Protein AF-A0A2E7QNJ6-F1 (afdb_monomer)

pLDDT: mean 78.39, std 13.2, range [48.53, 96.75]

Sequence (69 aa):
MRIRRQKRRGLSLLEMVLVIAIIGILLSMMFPVFVKAYKKAKGLGRENPDNPDGPRIAPSSVGTELDND

Structure (mmCIF, N/CA/C/O backbone):
data_AF-A0A2E7QNJ6-F1
#
_entry.id   AF-A0A2E7QNJ6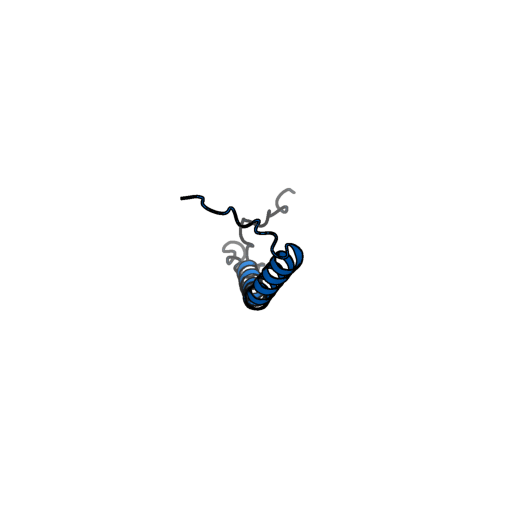-F1
#
loop_
_atom_site.group_PDB
_atom_site.id
_atom_site.type_symbol
_atom_site.label_atom_id
_atom_site.label_alt_id
_atom_site.label_comp_id
_atom_site.label_asym_id
_atom_site.label_entity_id
_atom_site.label_seq_id
_atom_site.pdbx_PDB_ins_code
_atom_site.Cartn_x
_atom_site.Cartn_y
_atom_site.Cartn_z
_atom_site.occupancy
_atom_site.B_iso_or_equiv
_atom_site.auth_seq_id
_atom_site.auth_comp_id
_atom_site.auth_asym_id
_atom_site.auth_atom_id
_atom_site.pdbx_PDB_model_num
ATOM 1 N N . MET A 1 1 ? -39.825 -18.330 24.715 1.00 51.34 1 MET A N 1
ATOM 2 C CA . MET A 1 1 ? -38.378 -18.008 24.689 1.00 51.34 1 MET A CA 1
ATOM 3 C C . MET A 1 1 ? -38.181 -16.698 23.926 1.00 51.34 1 MET A C 1
ATOM 5 O O .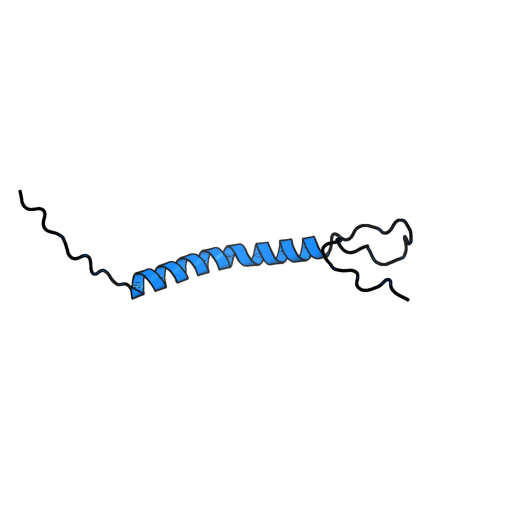 MET A 1 1 ? -38.465 -16.663 22.738 1.00 51.34 1 MET A O 1
ATOM 9 N N . ARG A 1 2 ? -37.817 -15.590 24.588 1.00 58.09 2 ARG A N 1
ATOM 10 C CA . ARG A 1 2 ? -37.622 -14.280 23.931 1.00 58.09 2 ARG A CA 1
ATOM 11 C C . ARG A 1 2 ? -36.128 -14.029 23.741 1.00 58.09 2 ARG A C 1
ATOM 13 O O . ARG A 1 2 ? -35.418 -13.778 24.710 1.00 58.09 2 ARG A O 1
ATOM 20 N N . ILE A 1 3 ? -35.664 -14.103 22.498 1.00 66.06 3 ILE A N 1
ATOM 21 C CA . ILE A 1 3 ? -34.284 -13.783 22.127 1.00 66.06 3 ILE A CA 1
ATOM 22 C C . ILE A 1 3 ? -34.128 -12.265 22.238 1.00 66.06 3 ILE A C 1
ATOM 24 O O . ILE A 1 3 ? -34.711 -11.506 21.462 1.00 66.06 3 ILE A O 1
ATOM 28 N N . ARG A 1 4 ? -33.379 -11.803 23.244 1.00 67.00 4 ARG A N 1
ATOM 29 C CA . ARG A 1 4 ? -33.042 -10.384 23.380 1.00 67.00 4 ARG A CA 1
ATOM 30 C C . ARG A 1 4 ? -32.150 -9.997 22.199 1.00 67.00 4 ARG A C 1
ATOM 32 O O . ARG A 1 4 ? -31.014 -10.452 22.112 1.00 67.00 4 ARG A O 1
ATOM 39 N N . ARG A 1 5 ? -32.646 -9.142 21.299 1.00 64.50 5 ARG A N 1
ATOM 40 C CA . ARG A 1 5 ? -31.809 -8.459 20.301 1.00 64.50 5 ARG A CA 1
ATOM 41 C C . ARG A 1 5 ? -30.859 -7.528 21.055 1.00 64.50 5 ARG A C 1
ATOM 43 O O . ARG A 1 5 ? -31.240 -6.418 21.420 1.00 64.50 5 ARG A O 1
ATOM 50 N N . GLN A 1 6 ? -29.641 -7.989 21.334 1.00 63.53 6 GLN A N 1
ATOM 51 C CA . GLN A 1 6 ? -28.562 -7.115 21.785 1.00 63.53 6 GLN A CA 1
ATOM 52 C C . GLN A 1 6 ? -28.343 -6.062 20.696 1.00 63.53 6 GLN A C 1
ATOM 54 O O . GLN A 1 6 ? -27.888 -6.380 19.598 1.00 63.53 6 GLN A O 1
ATOM 59 N N . LYS A 1 7 ? -28.698 -4.806 20.986 1.00 64.50 7 LYS A N 1
ATOM 60 C CA . LYS A 1 7 ? -28.288 -3.652 20.184 1.00 64.50 7 LYS A CA 1
ATOM 61 C C . LYS A 1 7 ? -26.759 -3.593 20.218 1.00 64.50 7 LYS A C 1
ATOM 63 O O . LYS A 1 7 ? -26.180 -3.014 21.131 1.00 64.50 7 LYS A O 1
ATOM 68 N N . ARG A 1 8 ? -26.110 -4.218 19.236 1.00 65.69 8 ARG A N 1
ATOM 69 C CA . ARG A 1 8 ? -24.678 -4.065 18.978 1.00 65.69 8 ARG A CA 1
ATOM 70 C C . ARG A 1 8 ? -24.456 -2.657 18.430 1.00 65.69 8 ARG A C 1
ATOM 72 O O . ARG A 1 8 ? -24.661 -2.407 17.250 1.00 65.69 8 ARG A O 1
ATOM 79 N N . ARG A 1 9 ? -24.099 -1.721 19.305 1.00 67.69 9 ARG A N 1
ATOM 80 C CA . ARG A 1 9 ? -23.472 -0.448 18.929 1.00 67.69 9 ARG A CA 1
ATOM 81 C C . ARG A 1 9 ? -22.050 -0.485 19.476 1.00 67.69 9 ARG A C 1
ATOM 83 O O . ARG A 1 9 ? -21.794 0.007 20.567 1.00 67.69 9 ARG A O 1
ATOM 90 N N . GLY A 1 10 ? -21.174 -1.182 18.756 1.00 65.75 10 GLY A N 1
ATOM 91 C CA . GLY A 1 10 ? -19.736 -1.211 19.007 1.00 65.75 10 GLY A CA 1
ATOM 92 C C . GLY A 1 10 ? -19.035 -0.220 18.077 1.00 65.75 10 GLY A C 1
ATOM 93 O O . GLY A 1 10 ? -19.317 -0.197 16.888 1.00 65.75 10 GLY A O 1
ATOM 94 N N . LEU A 1 11 ? -18.211 0.642 18.671 1.00 70.06 11 LEU A N 1
ATOM 95 C CA . LEU A 1 11 ? -17.202 1.564 18.121 1.00 70.06 11 LEU A CA 1
ATOM 96 C C . LEU A 1 11 ? -16.903 1.508 16.599 1.00 70.06 11 LEU A C 1
ATOM 98 O O . LEU A 1 11 ? -15.883 0.966 16.183 1.00 70.06 11 LEU A O 1
ATOM 102 N N . SER A 1 12 ? -17.704 2.212 15.791 1.00 78.56 12 SER A N 1
ATOM 103 C CA . SER A 1 12 ? -17.464 2.406 14.344 1.00 78.56 12 SER A CA 1
ATOM 104 C C . SER A 1 12 ? -16.082 2.999 14.017 1.00 78.56 12 SER A C 1
ATOM 106 O O . SER A 1 12 ? -15.469 2.619 13.023 1.00 78.56 12 SER A O 1
ATOM 108 N N . LEU A 1 13 ? -15.577 3.918 14.846 1.00 88.50 13 LEU A N 1
ATOM 109 C CA . LEU A 1 13 ? -14.301 4.595 14.597 1.00 88.50 13 LEU A CA 1
ATOM 110 C C . LEU A 1 13 ? -13.100 3.683 14.841 1.00 88.50 13 LEU A C 1
ATOM 112 O O . LEU A 1 13 ? -12.187 3.654 14.028 1.00 88.50 13 LEU A O 1
ATOM 116 N N . LEU A 1 14 ? -13.105 2.928 15.943 1.00 90.81 14 LEU A N 1
ATOM 117 C CA . LEU A 1 14 ? -12.005 2.021 16.270 1.00 90.81 14 LEU A CA 1
ATOM 118 C C . LEU A 1 14 ? -11.898 0.910 15.225 1.00 90.81 14 LEU A C 1
ATOM 120 O O . LEU A 1 14 ? -10.798 0.561 14.825 1.00 90.81 14 LEU A O 1
ATOM 124 N N . GLU A 1 15 ? -13.034 0.387 14.767 1.00 88.56 15 GLU A N 1
ATOM 125 C CA . GLU A 1 15 ? -13.076 -0.656 13.746 1.00 88.56 15 GLU A CA 1
ATOM 126 C C . GLU A 1 15 ? -12.491 -0.153 12.420 1.00 88.56 15 GLU A C 1
ATOM 128 O O . GLU A 1 15 ? -11.609 -0.796 11.856 1.00 88.56 15 GLU A O 1
ATOM 133 N N . MET A 1 16 ? -12.869 1.050 11.980 1.00 91.25 16 MET A N 1
ATOM 134 C CA . MET A 1 16 ? -12.292 1.653 10.774 1.00 91.25 16 MET A CA 1
ATOM 135 C C . MET A 1 16 ? -10.804 1.989 10.934 1.00 91.25 16 MET A C 1
ATOM 137 O O . MET A 1 16 ? -10.005 1.687 10.047 1.00 91.25 16 MET A O 1
ATOM 141 N N . VAL A 1 17 ? -10.402 2.560 12.073 1.00 94.25 17 VAL A N 1
ATOM 142 C CA . VAL A 1 17 ? -8.998 2.902 12.353 1.00 94.25 17 VAL A CA 1
ATOM 143 C C . VAL A 1 17 ? -8.127 1.650 12.439 1.00 94.25 17 VAL A C 1
ATOM 145 O O . VAL A 1 17 ? -7.042 1.623 11.864 1.00 94.25 17 VAL A O 1
ATOM 148 N N . LEU A 1 18 ? -8.597 0.595 13.104 1.00 94.19 18 LEU A N 1
ATOM 149 C CA . LEU A 1 18 ? -7.869 -0.664 13.233 1.00 94.19 18 LEU A CA 1
ATOM 150 C C . LEU A 1 18 ? -7.719 -1.363 11.878 1.00 94.19 18 LEU A C 1
ATOM 152 O O . LEU A 1 18 ? -6.645 -1.879 11.578 1.00 94.19 18 LEU A O 1
ATOM 156 N N . VAL A 1 19 ? -8.757 -1.343 11.038 1.00 94.19 19 VAL A N 1
ATOM 157 C CA . VAL A 1 19 ? -8.695 -1.898 9.677 1.00 94.19 19 VAL A CA 1
ATOM 158 C C . VAL A 1 19 ? -7.645 -1.169 8.844 1.00 94.19 19 VAL A C 1
ATOM 160 O O . VAL A 1 19 ? -6.783 -1.814 8.248 1.00 94.19 19 VAL A O 1
ATOM 163 N N . ILE A 1 20 ? -7.664 0.165 8.844 1.00 95.94 20 ILE A N 1
ATOM 164 C CA . ILE A 1 20 ? -6.672 0.961 8.111 1.00 95.94 20 ILE A CA 1
ATOM 165 C C . ILE A 1 20 ? -5.265 0.720 8.674 1.00 95.94 20 ILE A C 1
ATOM 167 O O . ILE A 1 20 ? -4.318 0.591 7.900 1.00 95.94 20 ILE A O 1
ATOM 171 N N . ALA A 1 21 ? -5.117 0.588 9.995 1.00 96.31 21 ALA A N 1
ATOM 172 C CA . ALA A 1 21 ? -3.837 0.280 10.625 1.00 96.31 21 ALA A CA 1
ATOM 173 C C . ALA A 1 21 ? -3.286 -1.085 10.177 1.00 96.31 21 ALA A C 1
ATOM 175 O O . ALA A 1 21 ? -2.124 -1.177 9.784 1.00 96.31 21 ALA A O 1
ATOM 176 N N . ILE A 1 22 ? -4.117 -2.133 10.166 1.00 96.31 22 ILE 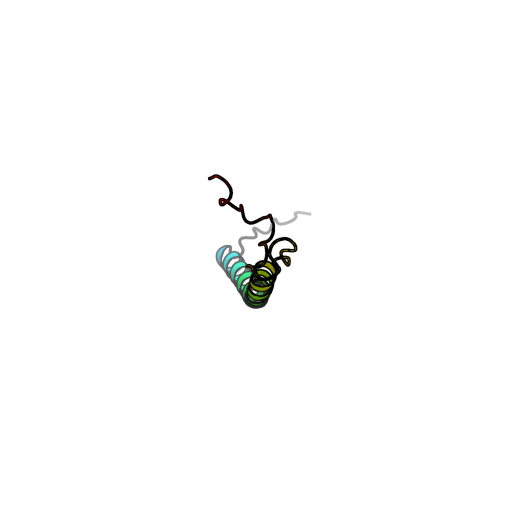A N 1
ATOM 177 C CA . ILE A 1 22 ? -3.713 -3.472 9.713 1.00 96.31 22 ILE A CA 1
ATOM 178 C C . ILE A 1 22 ? -3.346 -3.449 8.225 1.00 96.31 22 ILE A C 1
ATOM 180 O O . ILE A 1 22 ? -2.291 -3.961 7.848 1.00 96.31 22 ILE A O 1
ATOM 184 N N . ILE A 1 23 ? -4.166 -2.814 7.380 1.00 96.62 23 ILE A N 1
ATOM 185 C CA . ILE A 1 23 ? -3.875 -2.664 5.947 1.00 96.62 23 ILE A CA 1
ATOM 186 C C . ILE A 1 23 ? -2.554 -1.913 5.746 1.00 96.62 23 ILE A C 1
ATOM 188 O O . ILE A 1 23 ? -1.735 -2.339 4.938 1.00 96.62 23 ILE A O 1
ATOM 192 N N . GLY A 1 24 ? -2.306 -0.841 6.501 1.00 96.38 24 GLY A N 1
ATOM 193 C CA . GLY A 1 24 ? -1.061 -0.077 6.437 1.00 96.38 24 GLY A CA 1
ATOM 194 C C . GLY A 1 24 ? 0.174 -0.916 6.774 1.00 96.38 24 GLY A C 1
ATOM 195 O O . GLY A 1 24 ? 1.175 -0.838 6.063 1.00 96.38 24 GLY A O 1
ATOM 196 N N . ILE A 1 25 ? 0.093 -1.768 7.801 1.00 95.75 25 ILE A N 1
ATOM 197 C CA . ILE A 1 25 ? 1.179 -2.691 8.173 1.00 95.75 25 ILE A CA 1
ATOM 198 C C . ILE A 1 25 ? 1.443 -3.699 7.045 1.00 95.75 25 ILE A C 1
ATOM 200 O O . ILE A 1 25 ? 2.592 -3.887 6.640 1.00 95.75 25 ILE A O 1
ATOM 204 N N . LEU A 1 26 ? 0.388 -4.308 6.493 1.00 96.75 26 LEU A N 1
ATOM 205 C CA . LEU A 1 26 ? 0.509 -5.252 5.376 1.00 96.75 26 LEU A CA 1
ATOM 206 C C . LEU A 1 26 ? 1.112 -4.578 4.136 1.00 96.75 26 LEU A C 1
ATOM 208 O O . LEU A 1 26 ? 2.066 -5.089 3.546 1.00 96.75 26 LEU A O 1
ATOM 212 N N . LEU A 1 27 ? 0.600 -3.401 3.769 1.00 96.31 27 LEU A N 1
ATOM 213 C CA . LEU A 1 27 ? 1.098 -2.621 2.639 1.00 96.31 27 LEU A CA 1
ATOM 214 C C . LEU A 1 27 ? 2.543 -2.168 2.849 1.00 96.31 27 LEU A C 1
ATOM 216 O O . LEU A 1 27 ? 3.300 -2.167 1.886 1.00 96.31 27 LEU A O 1
ATOM 220 N N . SER A 1 28 ? 2.959 -1.840 4.072 1.00 94.94 28 SER A N 1
ATOM 221 C CA . SER A 1 28 ? 4.343 -1.455 4.377 1.00 94.94 28 SER A CA 1
ATOM 222 C C . SER A 1 28 ? 5.343 -2.559 4.018 1.00 94.94 28 SER A C 1
ATOM 224 O O . SER A 1 28 ? 6.396 -2.273 3.448 1.00 94.94 28 SER A O 1
ATOM 226 N N . MET A 1 29 ? 4.995 -3.824 4.273 1.00 92.56 29 MET A N 1
ATOM 227 C CA . MET A 1 29 ? 5.824 -4.967 3.874 1.00 92.56 29 MET A CA 1
ATOM 228 C C . MET A 1 29 ? 5.690 -5.295 2.381 1.00 92.56 29 MET A C 1
ATOM 230 O O . MET A 1 29 ? 6.660 -5.693 1.736 1.00 92.56 29 MET A O 1
ATOM 234 N N . MET A 1 30 ? 4.498 -5.109 1.815 1.00 93.12 30 MET A N 1
ATOM 235 C CA . MET A 1 30 ? 4.180 -5.491 0.442 1.00 93.12 30 MET A CA 1
ATOM 236 C C . MET A 1 30 ? 4.725 -4.489 -0.598 1.00 93.12 30 MET A C 1
ATOM 238 O O . MET A 1 30 ? 5.382 -4.873 -1.567 1.00 93.12 30 MET A O 1
ATOM 242 N N . PHE A 1 31 ? 4.519 -3.191 -0.381 1.00 92.69 31 PHE A N 1
ATOM 243 C CA . PHE A 1 31 ? 4.909 -2.094 -1.271 1.00 92.69 31 PHE A CA 1
ATOM 244 C C . PHE A 1 31 ? 6.387 -2.104 -1.725 1.00 92.69 31 PHE A C 1
ATOM 246 O O . PHE A 1 31 ? 6.627 -1.976 -2.930 1.00 92.69 31 PHE A O 1
ATOM 253 N N . PRO A 1 32 ? 7.403 -2.307 -0.857 1.00 89.12 32 PRO A N 1
ATOM 254 C CA . PRO A 1 32 ? 8.804 -2.311 -1.293 1.00 89.12 32 PRO A CA 1
ATOM 255 C C . PRO A 1 32 ? 9.124 -3.442 -2.282 1.00 89.12 32 PRO A C 1
ATOM 257 O O . PRO A 1 32 ? 9.988 -3.278 -3.148 1.00 89.12 32 PRO A O 1
ATOM 260 N N . VAL A 1 33 ? 8.421 -4.576 -2.195 1.00 92.69 33 VAL A N 1
ATOM 261 C CA . VAL A 1 33 ? 8.566 -5.693 -3.141 1.00 92.69 33 VAL A CA 1
ATOM 262 C C . VAL A 1 33 ? 7.969 -5.322 -4.500 1.00 92.69 33 VAL A C 1
ATOM 264 O O . VAL A 1 33 ? 8.614 -5.536 -5.530 1.00 92.69 33 VAL A O 1
ATOM 267 N N . PHE A 1 34 ? 6.797 -4.681 -4.509 1.00 88.06 34 PHE A N 1
ATOM 268 C CA . PHE A 1 34 ? 6.155 -4.191 -5.733 1.00 88.06 34 PHE A CA 1
ATOM 269 C C . PHE A 1 34 ? 7.036 -3.198 -6.500 1.00 88.06 34 PHE A C 1
ATOM 271 O O . PHE A 1 34 ? 7.174 -3.319 -7.717 1.00 88.06 34 PHE A O 1
ATOM 278 N N . VAL A 1 35 ? 7.710 -2.272 -5.807 1.00 92.69 35 VAL A N 1
ATOM 279 C CA . VAL A 1 35 ? 8.626 -1.309 -6.450 1.00 92.69 35 VAL A CA 1
ATOM 280 C C . VAL A 1 35 ? 9.776 -2.019 -7.169 1.00 92.69 35 VAL A C 1
ATOM 282 O O . VAL A 1 35 ? 10.120 -1.662 -8.299 1.00 92.69 35 VAL A O 1
ATOM 285 N N . LYS A 1 36 ? 10.372 -3.038 -6.539 1.00 89.19 36 LYS A N 1
ATOM 286 C CA . LYS A 1 36 ? 11.469 -3.812 -7.142 1.00 89.19 36 LYS A CA 1
ATOM 287 C C . LYS A 1 36 ? 10.996 -4.592 -8.370 1.00 89.19 36 LYS A C 1
ATOM 289 O O . LYS A 1 36 ? 11.664 -4.554 -9.403 1.00 89.19 36 LYS A O 1
ATOM 294 N N . ALA A 1 37 ? 9.841 -5.251 -8.280 1.00 89.19 37 ALA A N 1
ATOM 295 C CA . ALA A 1 37 ? 9.261 -6.002 -9.392 1.00 89.19 37 ALA A CA 1
ATOM 296 C C . ALA A 1 37 ? 8.902 -5.091 -10.578 1.00 89.19 37 ALA A C 1
ATOM 298 O O . ALA A 1 37 ? 9.239 -5.403 -11.719 1.00 89.19 37 ALA A O 1
ATOM 299 N N . TYR A 1 38 ? 8.304 -3.928 -10.306 1.00 85.88 38 TYR A N 1
ATOM 300 C CA . TYR A 1 38 ? 7.946 -2.947 -11.329 1.00 85.88 38 TYR A CA 1
ATOM 301 C C . TYR A 1 38 ? 9.174 -2.381 -12.053 1.00 85.88 38 TYR A C 1
ATOM 303 O O . TYR A 1 38 ? 9.207 -2.334 -13.284 1.00 85.88 38 TYR A O 1
ATOM 3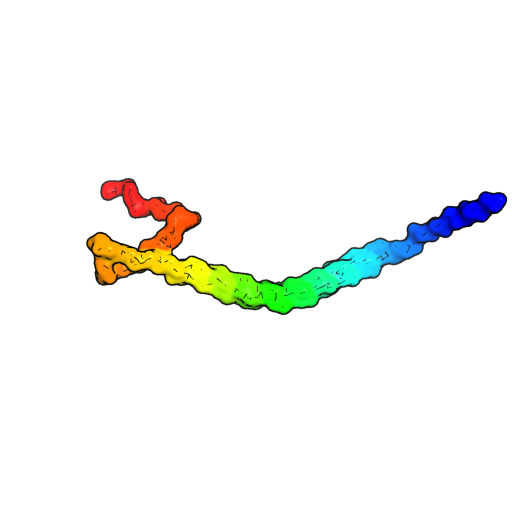11 N N . LYS A 1 39 ? 10.224 -2.007 -11.306 1.00 86.00 39 LYS A N 1
ATOM 312 C CA . LYS A 1 39 ? 11.499 -1.564 -11.898 1.00 86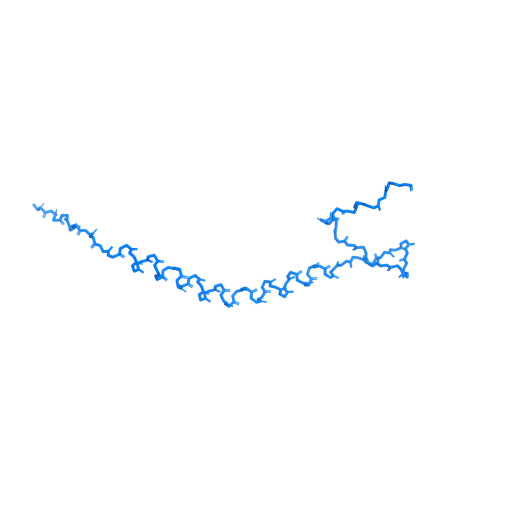.00 39 LYS A CA 1
ATOM 313 C C . LYS A 1 39 ? 12.127 -2.651 -12.767 1.00 86.00 39 LYS A C 1
ATOM 315 O O . LYS A 1 39 ? 12.624 -2.343 -13.846 1.00 86.00 39 LYS A O 1
ATOM 320 N N . LYS A 1 40 ? 12.070 -3.913 -12.326 1.00 84.62 40 LYS A N 1
ATOM 321 C CA . LYS A 1 40 ? 12.569 -5.043 -13.115 1.00 84.62 40 LYS A CA 1
ATOM 322 C C . LYS A 1 40 ? 11.777 -5.189 -14.412 1.00 84.62 40 LYS A C 1
ATOM 324 O O . LYS A 1 40 ? 12.395 -5.234 -15.461 1.00 84.62 40 LYS A O 1
ATOM 329 N N . ALA A 1 41 ? 10.445 -5.170 -14.358 1.00 82.25 41 ALA A N 1
ATOM 330 C CA . ALA A 1 41 ? 9.590 -5.271 -15.542 1.00 82.25 41 ALA A CA 1
ATOM 331 C C . ALA A 1 41 ? 9.870 -4.168 -16.579 1.00 82.25 41 ALA A C 1
ATOM 333 O O . ALA A 1 41 ? 9.935 -4.460 -17.770 1.00 82.25 41 ALA A O 1
ATOM 334 N N . LYS A 1 42 ? 10.125 -2.930 -16.130 1.00 77.56 42 LYS A N 1
ATOM 335 C CA . LYS A 1 42 ? 10.528 -1.825 -17.018 1.00 77.56 42 LYS A CA 1
ATOM 336 C C . LYS A 1 42 ? 11.847 -2.070 -17.753 1.00 77.56 42 LYS A C 1
ATOM 338 O O . LYS A 1 42 ? 12.002 -1.598 -18.870 1.00 77.56 42 LYS A O 1
ATOM 343 N N . GLY A 1 43 ? 12.792 -2.778 -17.136 1.00 74.00 43 GLY A N 1
ATOM 344 C CA . GLY A 1 43 ? 14.104 -3.058 -17.723 1.00 74.00 43 GLY A CA 1
AT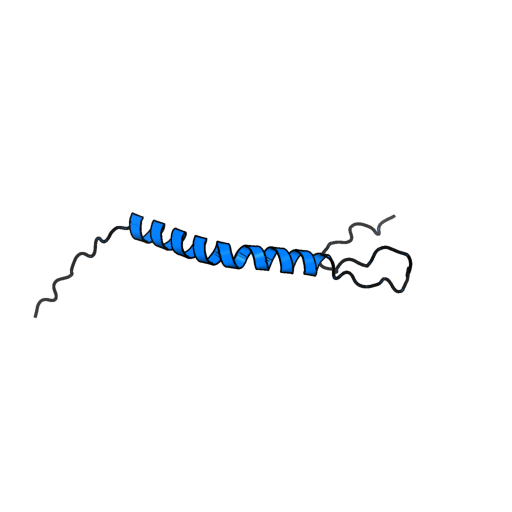OM 345 C C . GLY A 1 43 ? 14.148 -4.273 -18.655 1.00 74.00 43 GLY A C 1
ATOM 346 O O . GLY A 1 43 ? 15.174 -4.501 -19.286 1.00 74.00 43 GLY A O 1
ATOM 347 N N . LEU A 1 44 ? 13.071 -5.061 -18.761 1.00 73.75 44 LEU A N 1
ATOM 348 C CA . LEU A 1 44 ? 13.033 -6.306 -19.549 1.00 73.75 44 LEU A CA 1
ATOM 349 C C . LEU A 1 44 ? 12.812 -6.079 -21.055 1.00 73.75 44 LEU A C 1
ATOM 351 O O . LEU A 1 44 ? 12.217 -6.921 -21.727 1.00 73.75 44 LEU A O 1
ATOM 355 N N . GLY A 1 45 ? 13.295 -4.959 -21.596 1.00 71.88 45 GLY A N 1
ATOM 356 C CA . GLY A 1 45 ? 13.275 -4.722 -23.035 1.00 71.88 45 GLY A CA 1
ATOM 357 C C . GLY A 1 45 ? 13.968 -5.853 -23.804 1.00 71.88 45 GLY A C 1
ATOM 358 O O . GLY A 1 45 ? 14.972 -6.413 -23.341 1.00 71.88 45 GLY A O 1
ATOM 359 N N . ARG A 1 46 ? 13.413 -6.208 -24.964 1.00 73.88 46 ARG A N 1
ATOM 360 C CA . ARG A 1 46 ? 13.988 -7.223 -25.855 1.00 73.88 46 ARG A CA 1
ATOM 361 C C . ARG A 1 46 ? 15.181 -6.635 -26.605 1.00 73.88 46 ARG A C 1
ATOM 363 O O . ARG A 1 46 ? 15.226 -5.441 -26.876 1.00 73.88 46 ARG A O 1
ATOM 370 N N . GLU A 1 47 ? 16.165 -7.471 -26.902 1.00 71.44 47 GLU A N 1
ATOM 371 C CA . GLU A 1 47 ? 17.255 -7.093 -27.801 1.00 71.44 47 GLU A CA 1
ATOM 372 C C . GLU A 1 47 ? 16.689 -6.830 -29.198 1.00 71.44 47 GLU A C 1
ATOM 374 O O . GLU A 1 47 ? 15.789 -7.553 -29.631 1.00 71.44 47 GLU A O 1
ATOM 379 N N . ASN A 1 48 ? 17.154 -5.761 -29.846 1.00 76.00 48 ASN A N 1
ATOM 380 C CA . ASN A 1 48 ? 16.719 -5.407 -31.187 1.00 76.00 48 ASN A CA 1
ATOM 381 C C . ASN A 1 48 ? 17.567 -6.180 -32.212 1.00 76.00 48 ASN A C 1
ATOM 383 O O . ASN A 1 48 ? 18.747 -5.860 -32.344 1.00 76.00 48 ASN A O 1
ATOM 387 N N . PRO A 1 49 ? 17.017 -7.180 -32.926 1.00 73.50 49 PRO A N 1
ATOM 388 C CA . PRO A 1 49 ? 17.778 -7.921 -33.930 1.00 73.50 49 PRO A CA 1
ATOM 389 C C . PRO A 1 49 ? 18.133 -7.064 -35.154 1.00 73.50 49 PRO A C 1
ATOM 391 O O . PRO A 1 49 ? 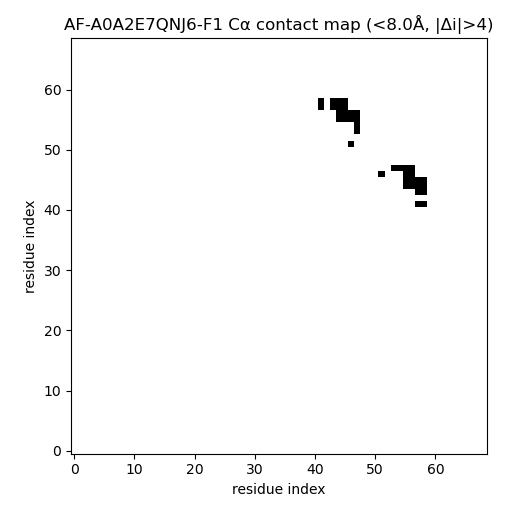19.118 -7.357 -35.825 1.00 73.50 49 PRO A O 1
ATOM 394 N N . ASP A 1 50 ? 17.369 -6.002 -35.419 1.00 80.44 50 ASP A N 1
ATOM 395 C CA . ASP A 1 50 ? 17.553 -5.141 -36.590 1.00 80.44 50 ASP A CA 1
ATOM 396 C C . ASP A 1 50 ? 18.587 -4.029 -36.342 1.00 80.44 50 ASP A C 1
ATOM 398 O O . ASP A 1 50 ? 19.161 -3.481 -37.280 1.00 80.44 50 ASP A O 1
ATOM 402 N N . ASN A 1 51 ? 18.854 -3.700 -35.073 1.00 80.69 51 ASN A N 1
ATOM 403 C CA . ASN A 1 51 ? 19.877 -2.737 -34.672 1.00 80.69 51 ASN A CA 1
ATOM 404 C C . ASN A 1 51 ? 20.564 -3.196 -33.369 1.00 80.69 51 ASN A C 1
ATOM 406 O O . ASN A 1 51 ? 20.163 -2.758 -32.284 1.00 80.69 51 ASN A O 1
ATOM 410 N N . PRO A 1 52 ? 21.575 -4.083 -33.460 1.00 75.75 52 PRO A N 1
ATOM 411 C CA . PRO A 1 52 ? 22.195 -4.728 -32.299 1.00 75.75 52 PRO A CA 1
ATOM 412 C C . PRO A 1 52 ? 22.949 -3.755 -31.381 1.00 75.75 52 PRO A C 1
ATOM 414 O O . PRO A 1 52 ? 23.055 -4.002 -30.182 1.00 75.75 52 PRO A O 1
ATOM 417 N N . ASP A 1 53 ? 23.412 -2.624 -31.917 1.00 80.94 53 ASP A N 1
ATOM 418 C CA . ASP A 1 53 ? 24.087 -1.569 -31.149 1.00 80.94 53 ASP A CA 1
ATOM 419 C C . ASP A 1 53 ? 23.108 -0.506 -30.605 1.00 80.94 53 ASP A C 1
ATOM 421 O O . ASP A 1 53 ? 23.504 0.434 -29.910 1.00 80.94 53 ASP A O 1
ATOM 425 N N . GLY A 1 54 ? 21.815 -0.630 -30.923 1.00 75.38 54 GLY A N 1
ATOM 426 C CA . GLY A 1 54 ? 20.768 0.313 -30.542 1.00 75.38 54 GLY A CA 1
ATOM 427 C C . GLY A 1 54 ? 20.156 0.067 -29.153 1.00 7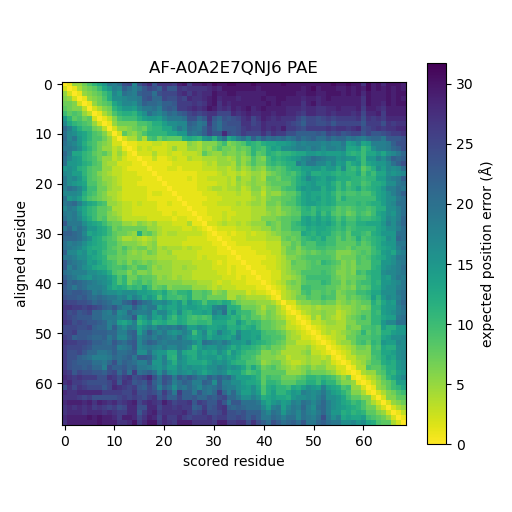5.38 54 GLY A C 1
ATOM 428 O O . GLY A 1 54 ? 20.399 -0.954 -28.504 1.00 75.38 54 GLY A O 1
ATOM 429 N N . PRO A 1 55 ? 19.310 0.994 -28.662 1.00 75.06 55 PRO A N 1
ATOM 430 C CA . PRO A 1 55 ? 18.560 0.796 -27.425 1.00 75.06 55 PRO A CA 1
ATOM 431 C C . PRO A 1 55 ? 17.667 -0.454 -27.488 1.00 75.06 55 PRO A C 1
ATOM 433 O O . PRO A 1 55 ? 17.039 -0.738 -28.506 1.00 75.06 55 PRO A O 1
ATOM 436 N N . ARG A 1 56 ? 17.563 -1.184 -26.369 1.00 75.94 56 ARG A N 1
ATOM 437 C CA . ARG A 1 56 ? 16.671 -2.351 -26.251 1.00 75.94 56 ARG A CA 1
ATOM 438 C C . ARG A 1 56 ? 15.213 -1.952 -26.502 1.00 75.94 56 ARG A C 1
ATOM 440 O O . ARG A 1 56 ? 14.746 -0.946 -25.970 1.00 75.94 56 ARG A O 1
ATOM 447 N N . ILE A 1 57 ? 14.485 -2.787 -27.242 1.00 72.75 57 ILE A N 1
ATOM 448 C CA . ILE A 1 57 ? 13.072 -2.592 -27.576 1.00 72.75 57 ILE A CA 1
ATOM 449 C C . ILE A 1 57 ? 12.252 -2.652 -26.287 1.00 72.75 57 ILE A C 1
ATOM 451 O O . ILE A 1 57 ? 12.236 -3.673 -25.592 1.00 72.75 57 ILE A O 1
ATOM 455 N N . ALA A 1 58 ? 11.565 -1.560 -25.958 1.00 71.19 58 ALA A N 1
ATOM 456 C CA . ALA A 1 58 ? 10.657 -1.515 -24.821 1.00 71.19 58 ALA A CA 1
ATOM 457 C C . ALA A 1 58 ? 9.498 -2.522 -25.000 1.00 71.19 58 ALA A C 1
ATOM 459 O O . ALA A 1 58 ? 9.104 -2.828 -26.125 1.00 71.19 58 ALA A O 1
ATOM 460 N N . PRO A 1 59 ? 8.930 -3.071 -23.912 1.00 70.25 59 PRO A N 1
ATOM 461 C CA . PRO A 1 59 ? 7.758 -3.936 -24.010 1.00 70.25 59 PRO A CA 1
ATOM 462 C C . PRO A 1 59 ? 6.595 -3.207 -24.703 1.00 70.25 59 PRO A C 1
ATOM 464 O O . PRO A 1 59 ? 6.326 -2.048 -24.394 1.00 70.25 59 PRO A O 1
ATOM 467 N N . SER A 1 60 ? 5.869 -3.912 -25.580 1.00 67.75 60 SER A N 1
ATOM 468 C CA . SER A 1 60 ? 4.797 -3.378 -26.448 1.00 67.75 60 SER A CA 1
ATOM 469 C C . SER A 1 60 ? 3.626 -2.704 -25.718 1.00 67.75 60 SER A C 1
ATOM 471 O O . SER A 1 60 ? 2.769 -2.093 -26.345 1.00 67.75 60 SER A O 1
ATOM 473 N N . SER A 1 61 ? 3.569 -2.814 -24.389 1.00 66.50 61 SER A N 1
ATOM 474 C CA . SER A 1 61 ? 2.641 -2.082 -23.523 1.00 66.50 61 SER A CA 1
ATOM 475 C C . SER A 1 61 ? 2.987 -0.596 -23.364 1.00 66.50 61 SER A C 1
ATOM 477 O O . SER A 1 61 ? 2.195 0.155 -22.801 1.00 66.50 61 SER A O 1
ATOM 479 N N . VAL A 1 62 ? 4.181 -0.177 -23.787 1.00 67.19 62 VAL A N 1
ATOM 480 C CA . VAL A 1 62 ? 4.567 1.230 -23.911 1.00 67.19 62 VAL A CA 1
ATOM 481 C C . VAL A 1 62 ? 4.312 1.604 -25.365 1.00 67.19 62 VAL A C 1
ATOM 483 O O . VAL A 1 62 ? 4.986 1.073 -26.242 1.00 67.19 62 VAL A O 1
ATOM 486 N N . GLY A 1 63 ? 3.317 2.457 -25.627 1.00 58.69 63 GLY A N 1
ATOM 487 C CA . GLY A 1 63 ? 3.055 2.948 -26.978 1.00 58.69 63 GLY A CA 1
ATOM 488 C C . GLY A 1 63 ? 4.328 3.566 -27.545 1.00 58.69 63 GLY A C 1
ATOM 489 O O . GLY A 1 63 ? 4.839 4.546 -27.006 1.00 58.69 63 GLY A O 1
ATOM 490 N N . THR A 1 64 ? 4.883 2.952 -28.584 1.00 61.38 64 THR A N 1
ATOM 491 C CA . THR A 1 64 ? 5.973 3.527 -29.364 1.00 61.38 64 THR A CA 1
ATOM 492 C C . THR A 1 64 ? 5.356 4.581 -30.271 1.00 61.38 64 THR A C 1
ATOM 494 O O . THR A 1 64 ? 5.022 4.312 -31.418 1.00 61.38 64 THR A O 1
ATOM 497 N N . GLU A 1 65 ? 5.140 5.775 -29.725 1.00 61.09 65 GLU A N 1
ATOM 498 C CA . GLU A 1 65 ? 4.686 6.966 -30.456 1.00 61.09 65 GLU A CA 1
ATOM 499 C C . GLU A 1 65 ? 5.839 7.580 -31.269 1.00 61.09 65 GLU A C 1
ATOM 501 O O . GLU A 1 65 ? 6.086 8.777 -31.219 1.00 61.09 65 GLU A O 1
ATOM 506 N N . LEU A 1 66 ? 6.618 6.740 -31.951 1.00 66.38 66 LEU A N 1
ATOM 507 C CA . LEU A 1 66 ? 7.799 7.134 -32.715 1.00 66.38 66 LEU A CA 1
ATOM 508 C C . LEU A 1 66 ? 7.975 6.175 -33.898 1.00 66.38 66 LEU A C 1
ATOM 510 O O . LEU A 1 66 ? 8.886 5.356 -33.878 1.00 66.38 66 LEU A O 1
ATOM 514 N N . ASP A 1 67 ? 7.063 6.234 -34.873 1.00 54.25 67 ASP A N 1
ATOM 515 C CA . ASP A 1 67 ? 7.343 5.797 -36.253 1.00 54.25 67 ASP A CA 1
ATOM 516 C C . ASP A 1 67 ? 6.314 6.396 -37.235 1.00 54.25 67 ASP A C 1
ATOM 518 O O . ASP A 1 67 ? 5.493 5.699 -37.829 1.00 54.25 67 ASP A O 1
ATOM 522 N N . ASN A 1 68 ? 6.262 7.729 -37.322 1.00 58.91 68 ASN A N 1
ATOM 523 C CA . ASN A 1 68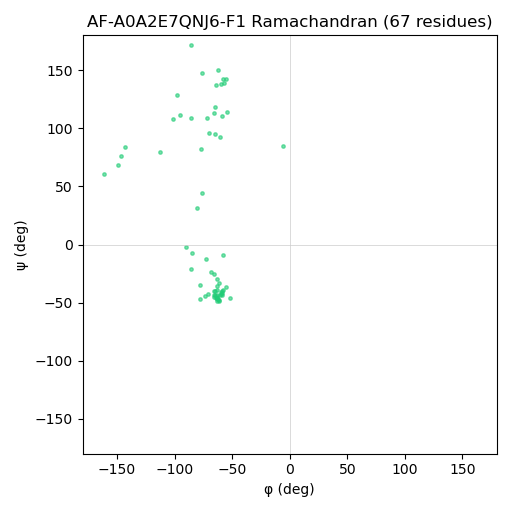 ? 5.490 8.427 -38.354 1.00 58.91 68 ASN A CA 1
ATOM 524 C C . ASN A 1 68 ? 6.225 9.719 -38.739 1.00 58.91 68 ASN A C 1
ATOM 526 O O . ASN A 1 68 ? 5.877 10.793 -38.255 1.00 58.91 68 ASN A O 1
ATOM 530 N N . ASP A 1 69 ? 7.296 9.563 -39.519 1.00 48.53 69 ASP A N 1
ATOM 531 C CA . ASP A 1 69 ? 7.860 10.558 -40.447 1.00 48.53 69 ASP A CA 1
ATOM 532 C C . ASP A 1 69 ? 8.760 9.847 -41.474 1.00 48.53 69 ASP A C 1
ATOM 534 O O . ASP A 1 69 ? 9.641 9.064 -41.047 1.00 48.53 69 ASP A O 1
#

Solvent-accessible surface area (backbone atoms only — not comparable to full-atom values): 4555 Å² total; per-residue (Å²): 139,83,83,77,80,75,83,83,83,73,63,68,64,59,54,52,52,50,50,52,50,53,51,49,55,53,45,64,68,47,50,65,54,51,54,54,53,51,56,51,62,71,66,64,35,44,81,35,88,90,42,78,92,52,78,57,39,67,56,83,90,54,80,77,90,77,87,87,132

Mean predicted aligned error: 13.2 Å

Foldseek 3Di:
DDDPPPPPPPDPPCVVVVVVVVVVVVCVVVVVVVVVVVVVLQPPADQDPVCNPDDGHGPVVPPPPPDDD

Radius of gyration: 26.08 Å; Cα contacts (8 Å, |Δi|>4): 19; chains: 1; bounding box: 62×29×65 Å

Secondary structure (DSSP, 8-state):
-----------HHHHHHHHHHHHHHHHHHHHHHHHHHHHHHHH-PBP-SS-TTSPPBPPTTS-------